Protein AF-A0A101XM21-F1 (afdb_monomer)

Nearest PDB structures (foldseek):
  5zch-assembly2_D  TM=7.701E-01  e=7.624E-02  Oryza sativa Japonica Group
  5or6-assembly1_A  TM=7.183E-01  e=4.451E-02  Arabidopsis thaliana
  3tfz-assembly1_B  TM=7.462E-01  e=8.960E-02  Streptomyces sp. R1128
  3w9r-assembly1_A  TM=7.672E-01  e=1.378E-01  Arabidopsis thaliana
  5gwp-assembly2_D  TM=7.738E-01  e=1.535E-01  Oryza sativa

Secondary structure (DSSP, 8-state):
-EEEEEEEEEEEEPTTSSSEEEEEEEEEEEE-S-HHHHHHHHT-GGGGGGT-TTEEEEEEEEEETTEEEEEEEESS-STT-EEEEEEEEETTEEEEEEEESS--EEEEEE----

Sequence (114 aa):
MGYLRAVTGGNGLLSRGSGLVMVSFVVRREVRVPRGLLLSIIRRIEDYPKYWHGHREVRIIDSSGDVFHVQVKFAFNGPLNHGEAYVRLTDDGVAFNFVKGPFKGLSQGSGWRW

Solvent-accessible surface area (backbone atoms only — not comparable to full-atom values): 6323 Å² total; per-residue (Å²): 130,37,39,48,33,40,34,46,31,35,59,44,80,52,96,85,54,97,58,83,44,73,53,77,49,77,48,78,46,82,42,95,54,61,62,68,60,53,48,62,54,63,68,40,64,62,55,40,37,81,82,39,70,64,29,66,42,43,44,81,76,46,76,57,90,64,36,31,37,30,43,34,31,42,55,63,88,66,95,63,31,48,32,32,27,46,33,35,67,51,100,49,36,38,33,36,34,29,79,37,52,80,47,35,39,52,33,38,37,34,42,86,78,136

Mean predicted aligned error: 9.35 Å

pLDDT: mean 75.28, std 19.87, range [30.38, 96.25]

Radius of gyration: 14.72 Å; Cα contacts (8 Å, |Δi|>4): 252; chains: 1; bounding box: 37×31×42 Å

Structure (mmCIF, N/CA/C/O backbone):
data_AF-A0A101XM21-F1
#
_entry.id   AF-A0A101XM21-F1
#
loop_
_atom_site.group_PDB
_atom_site.id
_atom_site.type_symbol
_atom_site.label_atom_id
_atom_site.label_alt_id
_atom_site.label_comp_id
_atom_site.label_asym_id
_atom_site.label_entity_id
_atom_site.label_seq_id
_atom_site.pdbx_PDB_ins_code
_atom_site.Cartn_x
_atom_site.Cartn_y
_atom_site.Cartn_z
_atom_site.occupancy
_atom_site.B_iso_or_equiv
_atom_site.auth_seq_id
_atom_site.auth_comp_id
_atom_site.auth_asym_id
_atom_site.auth_atom_id
_atom_site.pdbx_PDB_model_num
ATOM 1 N N . MET A 1 1 ? -13.688 -15.770 9.294 1.00 40.66 1 MET A N 1
ATOM 2 C CA . MET A 1 1 ? -12.402 -16.291 8.783 1.00 40.66 1 MET A CA 1
ATOM 3 C C . MET A 1 1 ? -11.844 -15.316 7.757 1.00 40.66 1 MET A C 1
ATOM 5 O O . MET A 1 1 ? -12.311 -15.357 6.640 1.00 40.66 1 MET A O 1
ATOM 9 N N . GLY A 1 2 ? -10.954 -14.384 8.111 1.00 37.97 2 GLY A N 1
ATOM 10 C CA . GLY A 1 2 ? -10.447 -13.379 7.158 1.00 37.97 2 GLY A CA 1
ATOM 11 C C . GLY A 1 2 ? -9.241 -13.868 6.356 1.00 37.97 2 GLY A C 1
ATOM 12 O O . GLY A 1 2 ? -8.535 -14.771 6.794 1.00 37.97 2 GLY A O 1
ATOM 13 N N . TYR A 1 3 ? -8.957 -13.253 5.209 1.00 41.38 3 TYR A N 1
ATOM 14 C CA . TYR A 1 3 ? -7.689 -13.452 4.504 1.00 41.38 3 TYR A CA 1
ATOM 15 C C . TYR A 1 3 ? -7.157 -12.141 3.930 1.00 41.38 3 TYR A C 1
ATOM 17 O O . TYR A 1 3 ? -7.925 -11.238 3.611 1.00 41.38 3 TYR A O 1
ATOM 25 N N . LEU A 1 4 ? -5.836 -12.048 3.801 1.00 43.41 4 LEU A N 1
ATOM 26 C CA . LEU A 1 4 ? -5.126 -10.976 3.112 1.00 43.41 4 LEU A CA 1
ATOM 27 C C . LEU A 1 4 ? -4.915 -11.383 1.657 1.00 43.41 4 LEU A C 1
ATOM 29 O O . LEU A 1 4 ? -4.354 -12.445 1.392 1.00 43.41 4 LEU A O 1
ATOM 33 N N . ARG A 1 5 ? -5.356 -10.545 0.723 1.00 42.69 5 ARG A N 1
ATOM 34 C CA . ARG A 1 5 ? -5.147 -10.660 -0.720 1.00 42.69 5 ARG A CA 1
ATOM 35 C C . ARG A 1 5 ? -4.279 -9.496 -1.183 1.00 42.69 5 ARG A C 1
ATOM 37 O O . ARG A 1 5 ? -4.779 -8.384 -1.284 1.00 42.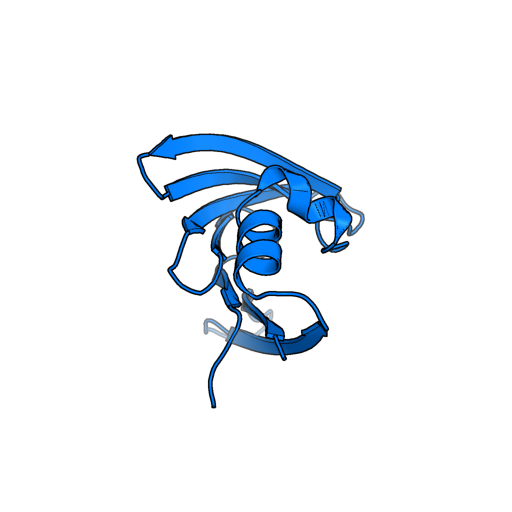69 5 ARG A O 1
ATOM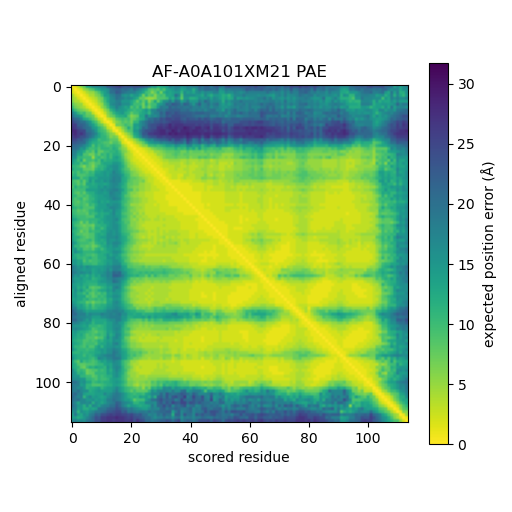 44 N N . ALA A 1 6 ? -3.014 -9.737 -1.500 1.00 45.66 6 ALA A N 1
ATOM 45 C CA . ALA A 1 6 ? -2.165 -8.739 -2.148 1.00 45.66 6 ALA A CA 1
ATOM 46 C C . ALA A 1 6 ? -2.127 -9.013 -3.654 1.00 45.66 6 ALA A C 1
ATOM 48 O O . ALA A 1 6 ? -1.709 -10.087 -4.079 1.00 45.66 6 ALA A O 1
ATOM 49 N N . VAL A 1 7 ? -2.591 -8.061 -4.453 1.00 44.09 7 VAL A N 1
ATOM 50 C CA . VAL A 1 7 ? -2.379 -8.009 -5.897 1.00 44.09 7 VAL A CA 1
ATOM 51 C C . VAL A 1 7 ? -1.283 -6.994 -6.129 1.00 44.09 7 VAL A C 1
ATOM 53 O O . VAL A 1 7 ? -1.425 -5.874 -5.663 1.00 44.09 7 VAL A O 1
ATOM 56 N N . THR A 1 8 ? -0.210 -7.333 -6.826 1.00 46.31 8 THR A N 1
ATOM 57 C CA . THR A 1 8 ? 0.738 -6.312 -7.283 1.00 46.31 8 THR A CA 1
ATOM 58 C C . THR A 1 8 ? 1.043 -6.528 -8.748 1.00 46.31 8 THR A C 1
ATOM 60 O O . THR A 1 8 ? 1.184 -7.667 -9.206 1.00 46.31 8 THR A O 1
ATOM 63 N N . GLY A 1 9 ? 1.051 -5.422 -9.484 1.00 42.34 9 GLY A N 1
ATOM 64 C CA . GLY A 1 9 ? 1.417 -5.392 -10.880 1.00 42.34 9 GLY A CA 1
ATOM 65 C C . GLY A 1 9 ? 2.262 -4.174 -11.196 1.00 42.34 9 GLY A C 1
ATOM 66 O O . GLY A 1 9 ? 1.946 -3.049 -10.809 1.00 42.34 9 GLY A O 1
ATOM 67 N N . GLY A 1 10 ? 3.370 -4.437 -11.881 1.00 40.91 10 GLY A N 1
ATOM 68 C CA . GLY A 1 10 ? 4.298 -3.433 -12.369 1.00 40.91 10 GLY A CA 1
ATOM 69 C C . GLY A 1 10 ? 4.322 -3.431 -13.892 1.00 40.91 10 GLY A C 1
ATOM 70 O O . GLY A 1 10 ? 4.309 -4.493 -14.514 1.00 40.91 10 GLY A O 1
ATOM 71 N N . ASN A 1 11 ? 4.390 -2.245 -14.485 1.00 45.59 11 ASN A N 1
ATOM 72 C CA . ASN A 1 11 ? 4.716 -2.054 -15.889 1.00 45.59 11 ASN A CA 1
ATOM 73 C C . ASN A 1 11 ? 6.225 -2.278 -16.078 1.00 45.59 11 ASN A C 1
ATOM 75 O O . ASN A 1 11 ? 7.030 -1.495 -15.570 1.00 45.59 11 ASN A O 1
ATOM 79 N N . GLY A 1 12 ? 6.607 -3.332 -16.799 1.00 44.97 12 GLY A N 1
ATOM 80 C CA . GLY A 1 12 ? 7.984 -3.567 -17.242 1.00 44.97 12 GLY A CA 1
ATOM 81 C C . GLY A 1 12 ? 8.197 -3.120 -18.692 1.00 44.97 12 GLY A C 1
ATOM 82 O O . GLY A 1 12 ? 7.303 -3.284 -19.524 1.00 44.97 12 GLY A O 1
ATOM 83 N N . LEU A 1 13 ? 9.379 -2.573 -19.005 1.00 44.69 13 LEU A N 1
ATOM 84 C CA . LEU A 1 13 ? 9.837 -2.396 -20.390 1.00 44.69 13 LEU A CA 1
ATOM 85 C C . LEU A 1 13 ? 10.455 -3.713 -20.882 1.00 44.69 13 LEU A C 1
ATOM 87 O O . LEU A 1 13 ? 11.346 -4.258 -20.229 1.00 44.69 13 LEU A O 1
ATOM 91 N N . LEU A 1 14 ? 10.025 -4.208 -22.044 1.00 45.00 14 LEU A N 1
ATOM 92 C CA . LEU A 1 14 ? 10.714 -5.307 -22.719 1.00 45.00 14 LEU A CA 1
ATOM 93 C C . LEU A 1 14 ? 12.044 -4.803 -23.289 1.00 45.00 14 LEU A C 1
ATOM 95 O O . LEU A 1 14 ? 12.087 -3.805 -24.001 1.00 45.00 14 LEU A O 1
ATOM 99 N N . SER A 1 15 ? 13.128 -5.537 -23.043 1.00 47.25 15 SER A N 1
ATOM 100 C CA . SER A 1 15 ? 14.451 -5.232 -23.603 1.00 47.25 15 SER A CA 1
ATOM 101 C C . SER A 1 15 ? 14.532 -5.403 -25.129 1.00 47.25 15 SER A C 1
ATOM 103 O O . SER A 1 15 ? 15.524 -4.992 -25.725 1.00 47.25 15 SER A O 1
ATOM 105 N N . ARG A 1 16 ? 13.518 -6.014 -25.771 1.00 47.78 16 ARG A N 1
ATOM 106 C CA . ARG A 1 16 ? 13.497 -6.333 -27.215 1.00 47.78 16 ARG A CA 1
ATOM 107 C C . ARG A 1 16 ? 12.112 -6.257 -27.892 1.00 47.78 16 ARG A C 1
ATOM 109 O O . ARG A 1 16 ? 11.890 -6.937 -28.887 1.00 47.78 16 ARG A O 1
ATOM 116 N N . GLY A 1 17 ? 11.173 -5.453 -27.389 1.00 46.25 17 GLY A N 1
ATOM 117 C CA . GLY A 1 17 ? 9.858 -5.293 -28.031 1.00 46.25 17 GLY A CA 1
ATOM 118 C C . GLY A 1 17 ? 9.104 -4.045 -27.576 1.00 46.25 17 GLY A C 1
ATOM 119 O O . GLY A 1 17 ? 9.245 -3.611 -26.437 1.00 46.25 17 GLY A O 1
ATOM 120 N N . SER A 1 18 ? 8.306 -3.457 -28.465 1.00 46.66 18 SER A N 1
ATOM 121 C CA . SER A 1 18 ? 7.426 -2.327 -28.160 1.00 46.66 18 SER A CA 1
ATOM 122 C C . SER A 1 18 ? 6.129 -2.822 -27.507 1.00 46.66 18 SER A C 1
ATOM 124 O O . SER A 1 18 ? 5.260 -3.381 -28.168 1.00 46.66 18 SER A O 1
ATOM 126 N N . GLY A 1 19 ? 5.993 -2.618 -26.193 1.00 53.19 19 GLY A N 1
ATOM 127 C CA . GLY A 1 19 ? 4.758 -2.888 -25.450 1.00 53.19 19 GLY A CA 1
ATOM 128 C C . GLY A 1 19 ? 4.932 -2.787 -23.932 1.00 53.19 19 GLY A C 1
ATOM 129 O O . GLY A 1 19 ? 5.985 -3.128 -23.397 1.00 53.19 19 GLY A O 1
ATOM 130 N N . LEU A 1 20 ? 3.892 -2.315 -23.237 1.00 53.28 20 LEU A N 1
ATOM 131 C CA . LEU A 1 20 ? 3.793 -2.387 -21.777 1.00 53.28 20 LEU A CA 1
ATOM 132 C C . LEU A 1 20 ? 3.441 -3.824 -21.385 1.00 53.28 20 LEU A C 1
ATOM 134 O O . LEU A 1 20 ? 2.364 -4.307 -21.729 1.00 53.28 20 LEU A O 1
ATOM 138 N N . VAL A 1 21 ? 4.328 -4.500 -20.656 1.00 55.22 21 VAL A N 1
ATOM 139 C CA . VAL A 1 21 ? 4.018 -5.808 -20.069 1.00 55.22 21 VAL A CA 1
ATOM 140 C C . VAL A 1 21 ? 3.618 -5.602 -18.618 1.00 55.22 21 VAL A C 1
ATOM 142 O O . VAL A 1 21 ? 4.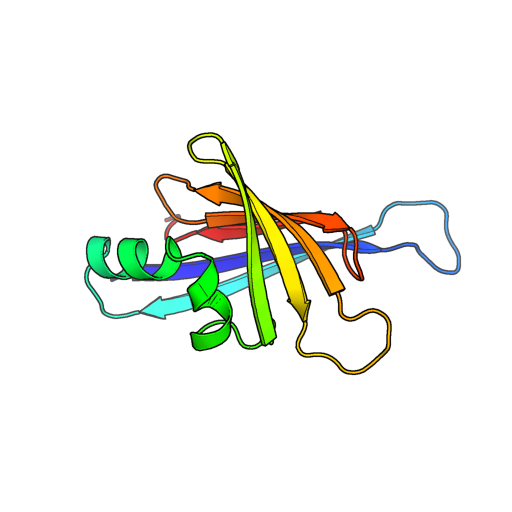393 -5.072 -17.821 1.00 55.22 21 VAL A O 1
ATOM 145 N N . MET A 1 22 ? 2.399 -6.028 -18.291 1.00 61.03 22 MET A N 1
ATOM 146 C CA . MET A 1 22 ? 1.881 -6.044 -16.930 1.00 61.03 22 MET A CA 1
ATOM 147 C C . MET A 1 22 ? 1.948 -7.470 -16.394 1.00 61.03 22 MET A C 1
ATOM 149 O O . MET A 1 22 ? 1.216 -8.351 -16.842 1.00 61.03 22 MET A O 1
ATOM 153 N N . VAL A 1 23 ? 2.810 -7.696 -15.408 1.00 61.91 23 VAL A N 1
ATOM 154 C CA . VAL A 1 23 ? 2.783 -8.935 -14.622 1.00 61.91 23 VAL A CA 1
ATOM 155 C C . VAL A 1 23 ? 1.809 -8.728 -13.474 1.00 61.91 23 VAL A C 1
ATOM 157 O O . VAL A 1 23 ? 1.941 -7.747 -12.755 1.00 61.91 23 VAL A O 1
ATOM 160 N N . SER A 1 24 ? 0.843 -9.629 -13.296 1.00 65.31 24 SER A N 1
ATOM 161 C CA . SER A 1 24 ? -0.103 -9.597 -12.174 1.00 65.31 24 SER A CA 1
ATOM 162 C C . SER A 1 24 ? 0.004 -10.883 -11.372 1.00 65.31 24 SER A C 1
ATOM 164 O O . SER A 1 24 ? -0.072 -11.971 -11.937 1.00 65.31 24 SER A O 1
ATOM 166 N N . PHE A 1 25 ? 0.122 -10.777 -10.053 1.00 67.69 25 PHE A N 1
ATOM 167 C CA . PHE A 1 25 ? 0.016 -11.933 -9.167 1.00 67.69 25 PHE A CA 1
ATOM 168 C C . PHE A 1 25 ? -0.870 -11.633 -7.967 1.00 67.69 25 PHE A C 1
ATOM 170 O O . PHE A 1 25 ? -1.023 -10.481 -7.570 1.00 67.69 25 PHE A O 1
ATOM 177 N N . VAL A 1 26 ? -1.470 -12.684 -7.405 1.00 73.56 26 VAL A N 1
ATOM 178 C CA . VAL A 1 26 ? -2.367 -12.608 -6.251 1.00 73.56 26 VAL A CA 1
ATOM 179 C C . VAL A 1 26 ? -1.804 -13.485 -5.138 1.00 73.56 26 VAL A C 1
ATOM 181 O O . VAL A 1 26 ? -1.785 -14.705 -5.260 1.00 73.56 26 VAL A O 1
ATOM 184 N N . VAL A 1 27 ? -1.384 -12.873 -4.034 1.00 75.75 27 VAL A N 1
ATOM 185 C CA . VAL A 1 27 ? -0.980 -13.576 -2.810 1.00 75.75 27 VAL A CA 1
ATOM 186 C C . VAL A 1 27 ? -2.181 -13.650 -1.883 1.00 75.75 27 VAL A C 1
ATOM 188 O O . VAL A 1 27 ? -2.785 -12.617 -1.609 1.00 75.75 27 VAL A O 1
ATOM 191 N N . ARG A 1 28 ? -2.531 -14.843 -1.392 1.00 76.56 28 ARG A N 1
ATOM 192 C CA . ARG A 1 28 ? -3.604 -15.049 -0.407 1.00 76.56 28 ARG A CA 1
ATOM 193 C C . ARG A 1 28 ? -3.033 -15.644 0.878 1.00 76.56 28 ARG A C 1
ATOM 195 O O . ARG A 1 28 ? -2.271 -16.603 0.812 1.00 76.56 28 ARG A O 1
ATOM 202 N N . ARG A 1 29 ? -3.418 -15.107 2.038 1.00 79.12 29 ARG A N 1
ATOM 203 C CA . ARG A 1 29 ? -3.067 -15.656 3.359 1.00 79.12 29 ARG A CA 1
ATOM 204 C C . ARG A 1 29 ? -4.261 -15.612 4.298 1.00 79.12 29 ARG A C 1
ATOM 206 O O . ARG A 1 29 ? -4.788 -14.533 4.545 1.00 79.12 29 ARG A O 1
ATOM 213 N N . GLU A 1 30 ? -4.647 -16.751 4.857 1.00 81.12 30 GLU A N 1
ATOM 214 C CA . GLU A 1 30 ? -5.700 -16.818 5.871 1.00 81.12 30 GLU A CA 1
ATOM 215 C C . GLU A 1 30 ? -5.202 -16.290 7.226 1.00 81.12 30 GLU A C 1
ATOM 217 O O . GLU A 1 30 ? -4.068 -16.553 7.636 1.00 81.12 30 GLU A O 1
ATOM 222 N N . VAL A 1 31 ? -6.052 -15.531 7.921 1.00 80.88 31 VAL A N 1
ATOM 223 C CA . VAL A 1 31 ? -5.777 -14.987 9.253 1.00 80.88 31 VAL A CA 1
ATOM 224 C C . VAL A 1 31 ? -7.009 -15.166 10.142 1.00 80.88 31 VAL A C 1
ATOM 226 O O . VAL A 1 31 ? -8.111 -14.698 9.840 1.00 80.88 31 VAL A O 1
ATOM 229 N N . ARG A 1 32 ? -6.818 -15.827 11.287 1.00 87.44 32 ARG A N 1
ATOM 230 C CA . ARG A 1 32 ? -7.878 -16.102 12.269 1.00 87.44 32 ARG A CA 1
ATOM 231 C C . ARG A 1 32 ? -8.011 -14.963 13.279 1.00 87.44 32 ARG A C 1
ATOM 233 O O . ARG A 1 32 ? -7.732 -15.132 14.458 1.00 87.44 32 ARG A O 1
ATOM 240 N N . VAL A 1 33 ? -8.422 -13.793 12.799 1.00 86.69 33 VAL A N 1
ATOM 241 C CA . VAL A 1 33 ? -8.710 -12.617 13.636 1.00 86.69 33 VAL A CA 1
ATOM 242 C C . VAL A 1 33 ? -10.018 -11.947 13.202 1.00 86.69 33 VAL A C 1
ATOM 244 O O . VAL A 1 33 ? -10.444 -12.129 12.055 1.00 86.69 33 VAL A O 1
ATOM 247 N N . PRO A 1 34 ? -10.672 -11.162 14.079 1.00 90.75 34 PRO A N 1
ATOM 248 C CA . PRO A 1 34 ? -11.826 -10.358 13.691 1.00 90.75 34 PRO A CA 1
ATOM 249 C C . PRO A 1 34 ? -11.497 -9.405 12.533 1.00 90.75 34 PRO A C 1
ATOM 251 O O . PRO A 1 34 ? -10.434 -8.783 12.512 1.00 90.75 34 PRO A O 1
ATOM 254 N N . ARG A 1 35 ? -12.434 -9.238 11.587 1.00 83.06 35 ARG A N 1
ATOM 255 C CA . ARG A 1 35 ? -12.251 -8.369 10.404 1.00 83.06 35 ARG A CA 1
ATOM 256 C C . ARG A 1 35 ? -11.883 -6.937 10.792 1.00 83.06 35 ARG A C 1
ATOM 258 O O . ARG A 1 35 ? -10.962 -6.382 10.208 1.00 83.06 35 ARG A O 1
ATOM 265 N N . GLY A 1 36 ? -12.565 -6.362 11.785 1.00 87.62 36 GLY A N 1
ATOM 266 C CA . GLY A 1 36 ? -12.293 -4.997 12.250 1.00 87.62 36 GLY A CA 1
ATOM 267 C C . GLY A 1 36 ? -10.860 -4.818 12.756 1.00 87.62 36 GLY A C 1
ATOM 268 O O . GLY A 1 36 ? -10.206 -3.838 12.409 1.00 87.62 36 GLY A O 1
ATOM 269 N N . LEU A 1 37 ? -10.336 -5.810 13.486 1.00 89.69 37 LEU A N 1
ATOM 270 C CA . LEU A 1 37 ? -8.950 -5.802 13.948 1.00 89.69 37 LEU A CA 1
ATOM 271 C C . LEU A 1 37 ? -7.979 -5.864 12.764 1.00 89.69 37 LEU A C 1
ATOM 273 O O . LEU A 1 37 ? -7.067 -5.046 12.687 1.00 89.69 37 LEU A O 1
ATOM 277 N N . LEU A 1 38 ? -8.208 -6.763 11.802 1.00 86.81 38 LEU A N 1
ATOM 278 C CA . LEU A 1 38 ? -7.374 -6.843 10.600 1.00 86.81 38 LEU A CA 1
ATOM 279 C C . LEU A 1 38 ? -7.358 -5.515 9.832 1.00 86.81 38 LEU A C 1
ATOM 281 O O . LEU A 1 38 ? -6.284 -5.021 9.498 1.00 86.81 38 LEU A O 1
ATOM 285 N N . LEU A 1 39 ? -8.534 -4.922 9.602 1.00 88.00 39 LEU A N 1
ATOM 286 C CA . LEU A 1 39 ? -8.672 -3.633 8.923 1.00 88.00 39 LEU A CA 1
ATOM 287 C C . LEU A 1 39 ? -7.948 -2.514 9.683 1.00 88.00 39 LEU A C 1
ATOM 289 O O . LEU A 1 39 ? -7.246 -1.723 9.059 1.00 88.00 39 LEU A O 1
ATOM 293 N N . SER A 1 40 ? -8.045 -2.474 11.016 1.00 89.81 40 SER A N 1
ATOM 294 C CA . SER A 1 40 ? -7.329 -1.479 11.828 1.00 89.81 40 SER A CA 1
ATOM 295 C C . SER A 1 40 ? -5.806 -1.597 11.728 1.00 89.81 40 SER A C 1
ATOM 297 O O . SER A 1 40 ? -5.117 -0.585 11.789 1.00 89.81 40 SER A O 1
ATOM 299 N N . ILE A 1 41 ? -5.275 -2.810 11.532 1.00 89.56 41 ILE A N 1
ATOM 300 C CA . ILE A 1 41 ? -3.836 -3.043 11.363 1.00 89.56 41 ILE A CA 1
ATOM 301 C C . ILE A 1 41 ? -3.403 -2.621 9.960 1.00 89.56 41 ILE A C 1
ATOM 303 O O . ILE A 1 41 ? -2.453 -1.855 9.816 1.00 89.56 41 ILE A O 1
ATOM 307 N N . ILE A 1 42 ? -4.104 -3.085 8.921 1.00 88.50 42 ILE A N 1
ATOM 308 C CA . ILE A 1 42 ? -3.681 -2.810 7.543 1.00 88.50 42 ILE A CA 1
ATOM 309 C C . ILE A 1 42 ? -3.903 -1.358 7.128 1.00 88.50 42 ILE A C 1
ATOM 311 O O . ILE A 1 42 ? -3.206 -0.877 6.253 1.00 88.50 42 ILE A O 1
ATOM 315 N N . ARG A 1 43 ? -4.826 -0.623 7.756 1.00 90.38 43 ARG A N 1
ATOM 316 C CA . ARG A 1 43 ? -5.017 0.811 7.479 1.00 90.38 43 ARG A CA 1
ATOM 317 C C . ARG A 1 43 ? -3.902 1.693 8.054 1.00 90.38 43 ARG A C 1
ATOM 319 O O . ARG A 1 43 ? -3.802 2.855 7.676 1.00 90.38 43 ARG A O 1
ATOM 326 N N . ARG A 1 44 ? -3.038 1.160 8.926 1.00 91.44 44 ARG A N 1
ATOM 327 C CA . ARG A 1 44 ? -1.855 1.866 9.440 1.00 91.44 44 ARG A CA 1
ATOM 328 C C . ARG A 1 44 ? -0.713 1.736 8.434 1.00 91.44 44 ARG A C 1
ATOM 330 O O . ARG A 1 44 ? 0.084 0.804 8.491 1.00 91.44 44 ARG A O 1
ATOM 337 N N . ILE A 1 45 ? -0.665 2.669 7.485 1.00 91.44 45 ILE A N 1
ATOM 338 C CA . ILE A 1 45 ? 0.220 2.612 6.310 1.00 91.44 45 ILE A CA 1
ATOM 339 C C . ILE A 1 45 ? 1.709 2.557 6.694 1.00 91.44 45 ILE A C 1
ATOM 341 O O . ILE A 1 45 ? 2.472 1.787 6.117 1.00 91.44 45 ILE A O 1
ATOM 345 N N . GLU A 1 46 ? 2.127 3.307 7.710 1.00 93.50 46 GLU A N 1
ATOM 346 C CA . GLU A 1 46 ? 3.528 3.329 8.163 1.00 93.50 46 GLU A CA 1
ATOM 347 C C . GLU A 1 46 ? 3.959 2.022 8.853 1.00 93.50 46 GLU A C 1
ATOM 349 O O . GLU A 1 46 ? 5.146 1.715 8.932 1.00 93.50 46 GLU A O 1
ATOM 354 N N . ASP A 1 47 ? 3.003 1.194 9.293 1.00 93.19 47 ASP A N 1
ATOM 355 C CA . ASP A 1 47 ? 3.277 -0.096 9.933 1.00 93.19 47 ASP A CA 1
ATOM 356 C C . ASP A 1 47 ? 3.492 -1.241 8.933 1.00 93.19 47 ASP A C 1
ATOM 358 O O . ASP A 1 47 ? 3.837 -2.351 9.345 1.00 93.19 47 ASP A O 1
ATOM 362 N N . TYR A 1 48 ? 3.336 -1.000 7.626 1.00 90.25 48 TYR A N 1
ATOM 363 C CA . TYR A 1 48 ? 3.508 -2.020 6.584 1.00 90.25 48 TYR A CA 1
ATOM 364 C C . TYR A 1 48 ? 4.819 -2.816 6.668 1.00 90.25 48 TYR A C 1
ATOM 366 O O . TYR A 1 48 ? 4.753 -4.037 6.509 1.00 90.25 48 TYR A O 1
ATOM 374 N N . PRO A 1 49 ? 5.993 -2.220 6.964 1.00 91.44 49 PRO A N 1
ATOM 375 C CA . PRO A 1 49 ? 7.240 -2.979 7.102 1.00 91.44 49 PRO A CA 1
ATOM 376 C C . PRO A 1 49 ? 7.188 -4.104 8.150 1.00 91.44 49 PRO A C 1
ATOM 378 O O . PRO A 1 49 ? 7.941 -5.073 8.052 1.00 91.44 49 PRO A O 1
ATOM 381 N N . LYS A 1 50 ? 6.278 -4.024 9.135 1.00 89.38 50 LYS A N 1
ATOM 382 C CA . LYS A 1 50 ? 6.135 -5.031 10.201 1.00 89.38 50 LYS A CA 1
ATOM 383 C C . LYS A 1 50 ? 5.579 -6.364 9.697 1.00 89.38 50 LYS A C 1
ATOM 385 O O . LYS A 1 50 ? 5.897 -7.401 10.270 1.00 89.38 50 LYS A O 1
ATOM 390 N N . TYR A 1 51 ? 4.745 -6.349 8.657 1.00 84.81 51 TYR A N 1
ATOM 391 C CA . TYR A 1 51 ? 4.063 -7.549 8.144 1.00 84.81 51 TYR A CA 1
ATOM 392 C C . TYR A 1 51 ? 4.191 -7.744 6.628 1.00 84.81 51 TYR A C 1
ATOM 394 O O . TYR A 1 51 ? 3.842 -8.807 6.113 1.00 84.81 51 TYR A O 1
ATOM 402 N N . TRP A 1 52 ? 4.717 -6.753 5.907 1.00 85.50 52 TRP A N 1
ATOM 403 C CA . TRP A 1 52 ? 5.100 -6.850 4.506 1.00 85.50 52 TRP A CA 1
ATOM 404 C C . TRP A 1 52 ? 6.589 -6.549 4.345 1.00 85.50 52 TRP A C 1
ATOM 406 O O . TRP A 1 52 ? 7.003 -5.420 4.084 1.00 85.50 52 TRP A O 1
ATOM 416 N N . HIS A 1 53 ? 7.400 -7.599 4.429 1.00 86.50 53 HIS A N 1
ATOM 417 C CA . HIS A 1 53 ? 8.863 -7.508 4.388 1.00 86.50 53 HIS A CA 1
ATOM 418 C C . HIS A 1 53 ? 9.446 -7.082 3.030 1.00 86.50 53 HIS A C 1
ATOM 420 O O . HIS A 1 53 ? 10.656 -6.942 2.903 1.00 86.50 53 HIS A O 1
ATOM 426 N N . GLY A 1 54 ? 8.610 -6.846 2.010 1.00 86.69 54 GLY A N 1
ATOM 427 C CA . GLY A 1 54 ? 9.031 -6.161 0.784 1.00 86.69 54 GLY A CA 1
ATOM 428 C C . GLY A 1 54 ? 9.322 -4.665 0.987 1.00 86.69 54 GLY A C 1
ATOM 429 O O . GLY A 1 54 ? 10.027 -4.070 0.171 1.00 86.69 54 GLY A O 1
ATOM 430 N N . HIS A 1 55 ? 8.823 -4.073 2.078 1.00 89.94 55 HIS A N 1
ATOM 431 C CA . HIS A 1 55 ? 9.071 -2.693 2.493 1.00 89.94 55 HIS A CA 1
ATOM 432 C C . HIS A 1 55 ? 10.039 -2.692 3.688 1.00 89.94 55 HIS A C 1
ATOM 434 O O . HIS A 1 55 ? 9.809 -3.394 4.668 1.00 89.94 55 HIS A O 1
ATOM 440 N N . ARG A 1 56 ? 11.111 -1.897 3.624 1.00 92.56 56 ARG A N 1
ATOM 441 C CA . ARG A 1 56 ? 11.965 -1.557 4.779 1.00 92.56 56 ARG A CA 1
ATOM 442 C C . ARG A 1 56 ? 11.437 -0.343 5.529 1.00 92.56 56 ARG A C 1
ATOM 444 O O . ARG A 1 56 ? 11.553 -0.287 6.744 1.00 92.56 56 ARG A O 1
ATOM 451 N N . GLU A 1 57 ? 10.873 0.614 4.802 1.00 94.62 57 GLU A N 1
ATOM 452 C CA . GLU A 1 57 ? 10.357 1.863 5.356 1.00 94.62 57 GLU A CA 1
ATOM 453 C C . GLU A 1 57 ? 9.170 2.331 4.518 1.00 94.62 57 GLU A C 1
ATOM 455 O O . GLU A 1 57 ? 9.179 2.194 3.290 1.00 94.62 57 GLU A O 1
ATOM 460 N N . VAL A 1 58 ? 8.156 2.873 5.187 1.00 95.12 58 VAL A N 1
ATOM 461 C CA . VAL A 1 58 ? 7.034 3.567 4.560 1.00 95.12 58 VAL A CA 1
ATOM 462 C C . VAL A 1 58 ? 6.808 4.839 5.361 1.00 95.12 58 VAL A C 1
ATOM 464 O O . VAL A 1 58 ? 6.581 4.763 6.565 1.00 95.12 58 VAL A O 1
ATOM 467 N N . ARG A 1 59 ? 6.890 5.990 4.698 1.00 96.25 59 ARG A N 1
ATOM 468 C CA . ARG A 1 59 ? 6.743 7.307 5.316 1.00 96.25 59 ARG A CA 1
ATOM 469 C C . ARG A 1 59 ? 5.666 8.095 4.593 1.00 96.25 59 ARG A C 1
ATOM 471 O O . ARG A 1 59 ? 5.729 8.228 3.370 1.00 96.25 59 ARG A O 1
ATOM 478 N N . ILE A 1 60 ? 4.702 8.632 5.333 1.00 96.00 60 ILE A N 1
ATOM 479 C CA . ILE A 1 60 ? 3.706 9.545 4.764 1.00 96.00 60 ILE A CA 1
ATOM 480 C C . ILE A 1 60 ? 4.375 10.907 4.546 1.00 96.00 60 ILE A C 1
ATOM 482 O O . ILE A 1 60 ? 5.011 11.446 5.450 1.00 96.00 60 ILE A O 1
ATOM 486 N N . ILE A 1 61 ? 4.271 11.435 3.327 1.00 95.69 61 ILE A N 1
ATOM 487 C CA . ILE A 1 61 ? 4.820 12.745 2.947 1.00 95.69 61 ILE A CA 1
ATOM 488 C C . ILE A 1 61 ? 3.727 13.796 2.752 1.00 95.69 61 ILE A C 1
ATOM 490 O O . ILE A 1 61 ? 3.986 14.969 2.996 1.00 95.69 61 ILE A O 1
ATOM 494 N N . ASP A 1 62 ? 2.519 13.378 2.371 1.00 93.62 62 ASP A N 1
ATOM 495 C CA . ASP A 1 62 ? 1.333 14.234 2.309 1.00 93.62 62 ASP A CA 1
ATOM 496 C C . ASP A 1 62 ? 0.054 13.398 2.504 1.00 93.62 62 ASP A C 1
ATOM 498 O O . ASP A 1 62 ? 0.053 12.178 2.299 1.00 93.62 62 ASP A O 1
ATOM 502 N N . SER A 1 63 ? -1.044 14.039 2.899 1.00 92.44 63 SER A N 1
ATOM 503 C CA . SER A 1 63 ? -2.342 13.390 3.089 1.00 92.44 63 SER A CA 1
ATOM 504 C C . SER A 1 63 ? -3.500 14.308 2.713 1.00 92.44 63 SER A C 1
ATOM 506 O O . SER A 1 63 ? -3.583 15.440 3.186 1.00 92.44 63 SER A O 1
ATOM 508 N N . SER A 1 64 ? -4.445 13.785 1.934 1.00 88.81 64 SER A N 1
ATOM 509 C CA . SER A 1 64 ? -5.686 14.463 1.562 1.00 88.81 64 SER A CA 1
ATOM 510 C C . SER A 1 64 ? -6.861 13.490 1.675 1.00 88.81 64 SER A C 1
ATOM 512 O O . SER A 1 64 ? -7.036 12.596 0.844 1.00 88.81 64 SER A O 1
ATOM 514 N N . GLY A 1 65 ? -7.656 13.637 2.740 1.00 85.81 65 GLY A N 1
ATOM 515 C CA . GLY A 1 65 ? -8.761 12.724 3.045 1.00 85.81 65 GLY A CA 1
ATOM 516 C C . GLY A 1 65 ? -8.281 11.275 3.186 1.00 85.81 65 GLY A C 1
ATOM 517 O O . GLY A 1 65 ? -7.403 10.986 3.993 1.00 85.81 65 GLY A O 1
ATOM 518 N N . ASP A 1 66 ? -8.833 10.376 2.368 1.00 86.19 66 ASP A N 1
ATOM 519 C CA . ASP A 1 66 ? -8.496 8.943 2.360 1.00 86.19 66 ASP A CA 1
ATOM 520 C C . ASP A 1 66 ? -7.317 8.579 1.438 1.00 86.19 66 ASP A C 1
ATOM 522 O O . ASP A 1 66 ? -7.075 7.394 1.166 1.00 86.19 66 ASP A O 1
ATOM 526 N N . VAL A 1 67 ? -6.611 9.583 0.909 1.00 91.69 67 VAL A N 1
ATOM 527 C CA . VAL A 1 67 ? -5.469 9.414 0.008 1.00 91.69 67 VAL A CA 1
ATOM 528 C C . VAL A 1 67 ? -4.200 9.938 0.669 1.00 91.69 67 VAL A C 1
ATOM 530 O O . VAL A 1 67 ? -4.117 11.094 1.072 1.00 91.69 67 VAL A O 1
ATOM 533 N N . PHE A 1 68 ? -3.181 9.088 0.728 1.00 95.06 68 PHE A N 1
ATOM 534 C CA . PHE A 1 68 ? -1.880 9.386 1.313 1.00 95.06 68 PHE A CA 1
ATOM 535 C C . PHE A 1 68 ? -0.817 9.333 0.226 1.00 95.06 68 PHE A C 1
ATOM 537 O O . PHE A 1 68 ? -0.712 8.342 -0.495 1.00 95.06 68 PHE A O 1
ATOM 544 N N . HIS A 1 69 ? -0.001 10.370 0.110 1.00 95.81 69 HIS A N 1
ATOM 545 C CA . HIS A 1 69 ? 1.224 10.300 -0.676 1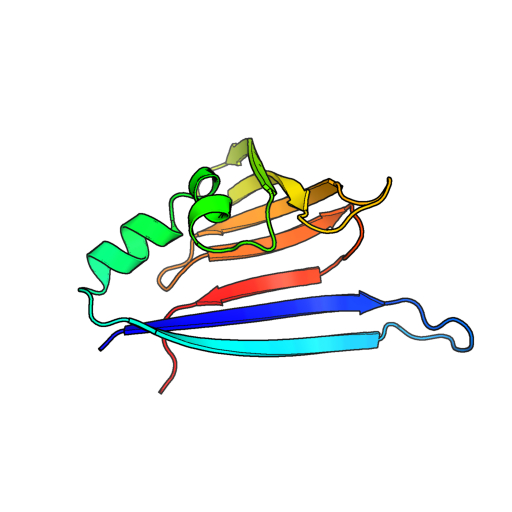.00 95.81 69 HIS A CA 1
ATOM 546 C C . HIS A 1 69 ? 2.319 9.764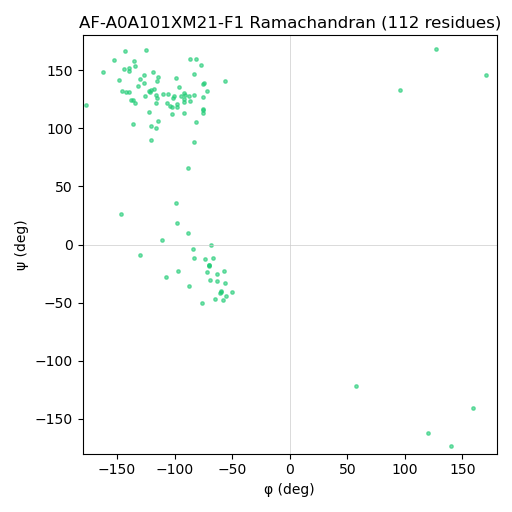 0.237 1.00 95.81 69 HIS A C 1
ATOM 548 O O . HIS A 1 69 ? 2.555 10.302 1.321 1.00 95.81 69 HIS A O 1
ATOM 554 N N . VAL A 1 70 ? 2.960 8.669 -0.167 1.00 96.25 70 VAL A N 1
ATOM 555 C CA . VAL A 1 70 ? 3.971 7.995 0.650 1.00 96.25 70 VAL A CA 1
ATOM 556 C C . VAL A 1 70 ? 5.272 7.808 -0.105 1.00 96.25 70 VAL A C 1
ATOM 558 O O . VAL A 1 70 ? 5.286 7.531 -1.308 1.00 96.25 70 VAL A O 1
ATOM 561 N N . GLN A 1 71 ? 6.366 7.886 0.641 1.00 95.75 71 GLN A N 1
ATOM 562 C CA . GLN A 1 71 ? 7.674 7.419 0.225 1.00 95.75 71 GLN A CA 1
ATOM 563 C C . GLN A 1 71 ? 7.906 6.010 0.775 1.00 95.75 71 GLN A C 1
ATOM 565 O O . GLN A 1 71 ? 7.634 5.718 1.939 1.00 95.75 71 GLN A O 1
ATOM 570 N N . VAL A 1 72 ? 8.420 5.132 -0.077 1.00 94.31 72 VAL A N 1
ATOM 571 C CA . VAL A 1 72 ? 8.702 3.734 0.230 1.00 94.31 72 VAL A CA 1
ATOM 572 C C . VAL A 1 72 ? 10.180 3.452 0.021 1.00 94.31 72 VAL A C 1
ATOM 574 O O . VAL A 1 72 ? 10.725 3.744 -1.044 1.00 94.31 72 VAL A O 1
ATOM 577 N N . LYS A 1 73 ? 10.803 2.784 0.990 1.00 93.75 73 LYS A N 1
ATOM 578 C CA . LYS A 1 73 ? 12.086 2.103 0.813 1.00 93.75 73 LYS A CA 1
ATOM 579 C C . LYS A 1 73 ? 11.844 0.604 0.712 1.00 93.75 73 LYS A C 1
ATOM 581 O O . LYS A 1 73 ? 11.328 -0.009 1.644 1.00 93.75 73 LYS A O 1
ATOM 586 N N . PHE A 1 74 ? 12.219 -0.000 -0.405 1.00 91.12 74 PHE A N 1
ATOM 587 C CA . PHE A 1 74 ? 12.068 -1.429 -0.652 1.00 91.12 74 PHE A CA 1
ATOM 588 C C . PHE A 1 74 ? 13.189 -2.251 -0.010 1.00 91.12 74 PHE A C 1
ATOM 590 O O . PHE A 1 74 ? 14.273 -1.751 0.299 1.00 91.12 74 PHE A O 1
ATOM 597 N N . ALA A 1 75 ? 12.923 -3.543 0.186 1.00 88.75 75 ALA A N 1
ATOM 598 C CA . ALA A 1 75 ? 13.838 -4.446 0.875 1.00 88.75 75 ALA A CA 1
ATOM 599 C C . ALA A 1 75 ? 14.967 -5.038 0.024 1.00 88.75 75 ALA A C 1
ATOM 601 O O . ALA A 1 75 ? 15.909 -5.594 0.595 1.00 88.75 75 ALA A O 1
ATOM 602 N N . PHE A 1 76 ? 14.919 -4.904 -1.302 1.00 84.88 76 PHE A N 1
ATOM 603 C CA . PHE A 1 76 ? 15.997 -5.372 -2.169 1.00 84.88 76 PHE A CA 1
ATOM 604 C C . PHE A 1 76 ? 17.201 -4.411 -2.149 1.00 84.88 76 PHE A C 1
ATOM 606 O O . PHE A 1 76 ? 17.083 -3.22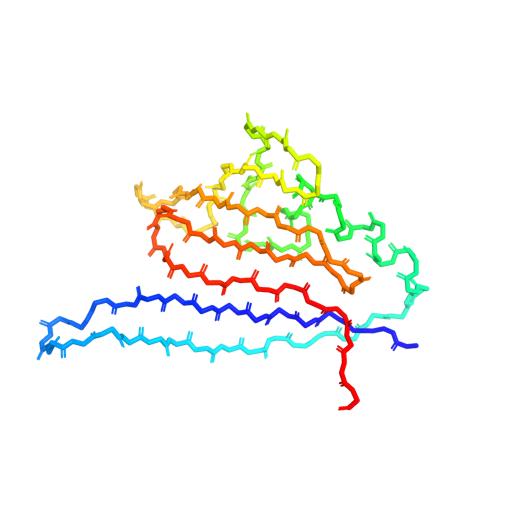0 -1.850 1.00 84.88 76 PHE A O 1
ATOM 613 N N . ASN A 1 77 ? 18.383 -4.955 -2.437 1.00 76.81 77 ASN A N 1
ATOM 614 C CA . ASN A 1 77 ? 19.639 -4.209 -2.424 1.00 76.81 77 ASN A CA 1
ATOM 615 C C . ASN A 1 77 ? 19.852 -3.460 -3.750 1.00 76.81 77 ASN A C 1
ATOM 617 O O . ASN A 1 77 ? 19.479 -3.955 -4.810 1.00 76.81 77 ASN A O 1
ATOM 621 N N . GLY A 1 78 ? 20.483 -2.285 -3.686 1.00 75.94 78 GLY A N 1
ATOM 622 C CA . GLY A 1 78 ? 20.845 -1.478 -4.854 1.00 75.94 78 GLY A CA 1
ATOM 623 C C . GLY A 1 78 ? 20.355 -0.025 -4.772 1.00 75.94 78 GLY A C 1
ATOM 624 O O . GLY A 1 78 ? 19.546 0.306 -3.905 1.00 75.94 78 GLY A O 1
ATOM 625 N N . PRO A 1 79 ? 20.835 0.851 -5.672 1.00 75.88 79 PRO A N 1
ATOM 626 C CA . PRO A 1 79 ? 20.538 2.288 -5.644 1.00 75.88 79 PRO A CA 1
ATOM 627 C C . PRO A 1 79 ? 19.081 2.630 -6.007 1.00 75.88 79 PRO A C 1
ATOM 629 O O . PRO A 1 79 ? 18.604 3.714 -5.688 1.00 75.88 79 PRO A O 1
ATOM 632 N N . LEU A 1 80 ? 18.352 1.708 -6.645 1.00 80.19 80 LEU A N 1
ATOM 633 C CA . LEU A 1 80 ? 16.974 1.903 -7.117 1.00 80.19 80 LEU A CA 1
ATOM 634 C C . LEU A 1 80 ? 15.925 1.308 -6.164 1.00 80.19 80 LEU A C 1
ATOM 636 O O . LEU A 1 80 ? 14.913 0.775 -6.605 1.00 80.19 80 LEU A O 1
ATOM 640 N N . ASN A 1 81 ? 16.158 1.369 -4.854 1.00 87.94 81 ASN A N 1
ATOM 641 C CA . ASN A 1 81 ? 15.269 0.791 -3.841 1.00 87.94 81 ASN A CA 1
ATOM 642 C C . ASN A 1 81 ? 14.312 1.801 -3.190 1.00 87.94 81 ASN A C 1
ATOM 644 O O . ASN A 1 81 ? 13.757 1.509 -2.136 1.00 87.94 81 ASN A O 1
ATOM 648 N N . HIS A 1 82 ? 14.087 2.959 -3.808 1.00 91.00 82 HIS A N 1
ATOM 649 C CA . HIS A 1 82 ? 13.117 3.945 -3.334 1.00 91.00 82 HIS A CA 1
ATOM 650 C C . HIS A 1 82 ? 11.972 4.093 -4.334 1.00 91.00 82 HIS A C 1
ATOM 652 O O . HIS A 1 82 ? 12.182 4.035 -5.548 1.00 91.00 82 HIS A O 1
ATOM 658 N N . GLY A 1 83 ? 10.762 4.299 -3.827 1.00 91.38 83 GLY A N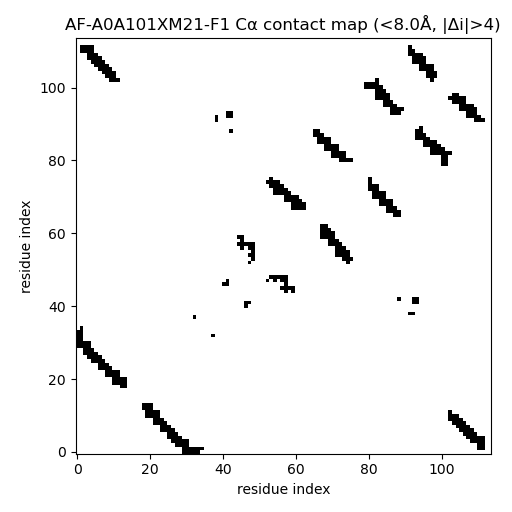 1
ATOM 659 C CA . GLY A 1 83 ? 9.584 4.585 -4.630 1.00 91.38 83 GLY A CA 1
ATOM 660 C C . GLY A 1 83 ? 8.659 5.589 -3.966 1.00 91.38 83 GLY A C 1
ATOM 661 O O . GLY A 1 83 ? 8.783 5.889 -2.780 1.00 91.38 83 GLY A O 1
ATOM 662 N N . GLU A 1 84 ? 7.724 6.099 -4.754 1.00 94.00 84 GLU A N 1
ATOM 663 C CA . GLU A 1 84 ? 6.644 6.963 -4.289 1.00 94.00 84 GLU A CA 1
ATOM 664 C C . GLU A 1 84 ? 5.317 6.370 -4.750 1.00 94.00 84 GLU A C 1
ATOM 666 O O . GLU A 1 84 ? 5.203 5.887 -5.885 1.00 94.00 84 GLU A O 1
ATOM 671 N N . ALA A 1 85 ? 4.319 6.399 -3.871 1.00 93.06 85 ALA A N 1
ATOM 672 C CA . ALA A 1 85 ? 2.997 5.864 -4.154 1.00 93.06 85 ALA A CA 1
ATOM 673 C C . ALA A 1 85 ? 1.885 6.750 -3.599 1.00 93.06 85 ALA A C 1
ATOM 675 O O . ALA A 1 85 ? 2.037 7.369 -2.549 1.00 93.06 85 ALA A O 1
ATOM 676 N N . TYR A 1 86 ? 0.741 6.739 -4.279 1.00 93.56 86 TYR A N 1
ATOM 677 C CA . TYR A 1 86 ? -0.521 7.177 -3.693 1.00 93.56 86 TYR A CA 1
ATOM 678 C C . TYR A 1 86 ? -1.220 5.977 -3.075 1.00 93.56 86 TYR A C 1
ATOM 680 O O . TYR A 1 86 ? -1.476 4.982 -3.752 1.00 93.56 86 TYR A O 1
ATOM 688 N N . VAL A 1 87 ? -1.517 6.065 -1.789 1.00 93.06 87 VAL A N 1
ATOM 689 C CA . VAL A 1 87 ? -2.169 5.020 -1.016 1.00 93.06 87 VAL A CA 1
ATOM 690 C C . VAL A 1 87 ? -3.597 5.443 -0.738 1.00 93.06 87 VAL A C 1
ATOM 692 O O . VAL A 1 87 ? -3.821 6.485 -0.135 1.00 93.06 87 VAL A O 1
ATOM 695 N N . ARG A 1 88 ? -4.566 4.641 -1.172 1.00 92.62 88 ARG A N 1
ATOM 696 C CA . ARG A 1 88 ? -5.988 4.874 -0.922 1.00 92.62 88 ARG A CA 1
ATOM 697 C C . ARG A 1 88 ? -6.527 3.834 0.045 1.00 92.62 88 ARG A C 1
ATOM 699 O O . ARG A 1 88 ? -6.365 2.630 -0.185 1.00 92.62 88 ARG A O 1
ATOM 706 N N . LEU A 1 89 ? -7.202 4.292 1.093 1.00 89.81 89 LEU A N 1
ATOM 707 C CA . LEU A 1 89 ? -7.983 3.408 1.950 1.00 89.81 89 LEU A CA 1
ATOM 708 C C . LEU A 1 89 ? -9.280 3.019 1.234 1.00 89.81 89 LEU A C 1
ATOM 710 O O . LEU A 1 89 ? -9.919 3.828 0.566 1.00 89.81 89 LEU A O 1
ATOM 714 N N . THR A 1 90 ? -9.651 1.752 1.350 1.00 85.62 90 THR A N 1
ATOM 715 C CA . THR A 1 90 ? -10.894 1.199 0.801 1.00 85.62 90 THR A CA 1
ATOM 716 C C . THR A 1 90 ? -11.679 0.523 1.921 1.00 85.62 90 THR A C 1
ATOM 718 O O . THR A 1 90 ? -11.143 0.269 3.009 1.00 85.62 90 THR A O 1
ATOM 721 N N . ASP A 1 91 ? -12.942 0.193 1.662 1.00 83.56 91 ASP A N 1
ATOM 722 C CA . ASP A 1 91 ? -13.788 -0.519 2.629 1.00 83.56 91 ASP A CA 1
ATOM 723 C C . ASP A 1 91 ? -13.165 -1.848 3.075 1.00 83.56 91 ASP A C 1
ATOM 725 O O . ASP A 1 91 ? -13.259 -2.232 4.242 1.00 83.56 91 ASP A O 1
ATOM 729 N N . ASP A 1 92 ? -12.437 -2.495 2.165 1.00 82.31 92 ASP A N 1
ATOM 730 C CA . ASP A 1 92 ? -11.896 -3.839 2.341 1.00 82.31 92 ASP A CA 1
ATOM 731 C C . ASP A 1 92 ? -10.368 -3.899 2.467 1.00 82.31 92 ASP A C 1
ATOM 733 O O . ASP A 1 92 ? -9.796 -4.987 2.564 1.00 82.31 92 ASP A O 1
ATOM 737 N N . GLY A 1 93 ? -9.677 -2.758 2.487 1.00 85.69 93 GLY A N 1
ATOM 738 C CA . GLY A 1 93 ? -8.223 -2.737 2.625 1.00 85.69 93 GLY A CA 1
ATOM 739 C C . GLY A 1 93 ? -7.559 -1.457 2.146 1.00 85.69 93 GLY A C 1
ATOM 740 O O . GLY A 1 93 ? -8.064 -0.360 2.375 1.00 85.69 93 GLY A O 1
ATOM 741 N N . VAL A 1 94 ? -6.407 -1.599 1.499 1.00 88.81 94 VAL A N 1
ATOM 742 C CA . VAL A 1 94 ? -5.504 -0.499 1.149 1.00 88.81 94 VAL A CA 1
ATOM 743 C C . VAL A 1 94 ? -4.898 -0.750 -0.225 1.00 88.81 94 VAL A C 1
ATOM 745 O O . VAL A 1 94 ? -4.380 -1.833 -0.498 1.00 88.81 94 VAL A O 1
ATOM 748 N N . ALA A 1 95 ? -4.930 0.256 -1.091 1.00 88.19 95 ALA A N 1
ATOM 749 C CA . ALA A 1 95 ? -4.349 0.185 -2.425 1.00 88.19 95 ALA A CA 1
ATOM 750 C C . ALA A 1 95 ? -3.197 1.179 -2.565 1.00 88.19 95 ALA A C 1
ATOM 752 O O . ALA A 1 95 ? -3.403 2.374 -2.414 1.00 88.19 95 ALA A O 1
ATOM 753 N N . PHE A 1 96 ? -2.007 0.683 -2.887 1.00 88.44 96 PHE A N 1
ATOM 754 C CA . PHE A 1 96 ? -0.839 1.465 -3.273 1.00 88.44 96 PHE A CA 1
ATOM 755 C C . PHE A 1 96 ? -0.826 1.614 -4.792 1.00 88.44 96 PHE A C 1
ATOM 757 O O . PHE A 1 96 ? -0.923 0.631 -5.521 1.00 88.44 96 PHE A O 1
ATOM 764 N N . ASN A 1 97 ? -0.659 2.829 -5.286 1.00 87.69 97 ASN A N 1
ATOM 765 C CA . ASN A 1 97 ? -0.415 3.113 -6.691 1.00 87.69 97 ASN A CA 1
ATOM 766 C C . ASN A 1 97 ? 0.971 3.741 -6.825 1.00 87.69 97 ASN A C 1
ATOM 768 O O . ASN A 1 97 ? 1.139 4.925 -6.535 1.00 87.69 97 ASN A O 1
ATOM 772 N N . PHE A 1 98 ? 1.965 2.945 -7.220 1.00 85.81 98 PHE A N 1
ATOM 773 C CA . PHE A 1 98 ? 3.346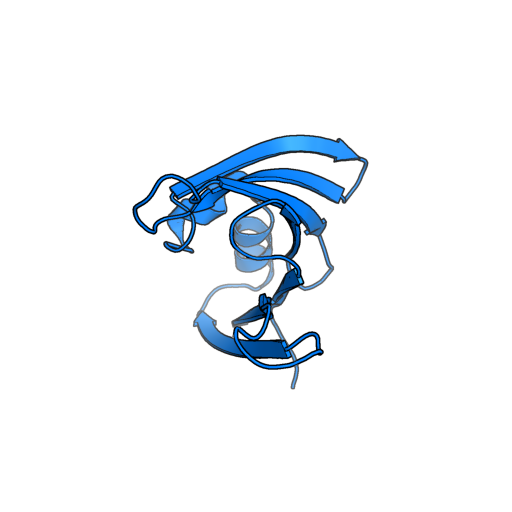 3.402 -7.350 1.00 85.81 98 PHE A CA 1
ATOM 774 C C . PHE A 1 98 ? 3.506 4.259 -8.605 1.00 85.81 98 PHE A C 1
ATOM 776 O O . PHE A 1 98 ? 3.359 3.774 -9.730 1.00 85.81 98 PHE A O 1
ATOM 783 N N . VAL A 1 99 ? 3.837 5.534 -8.402 1.00 87.19 99 VAL A N 1
ATOM 784 C CA . VAL A 1 99 ? 4.043 6.527 -9.468 1.00 87.19 99 VAL A CA 1
ATOM 785 C C . VAL A 1 99 ? 5.519 6.701 -9.822 1.00 87.19 99 VAL A C 1
ATOM 787 O O . VAL A 1 99 ? 5.856 7.083 -10.946 1.00 87.19 99 VAL A O 1
ATOM 790 N N . LYS A 1 100 ? 6.419 6.359 -8.894 1.00 85.94 100 LYS A N 1
ATOM 791 C CA . LYS A 1 100 ? 7.870 6.454 -9.071 1.00 85.94 100 LYS A CA 1
ATOM 792 C C . LYS A 1 100 ? 8.580 5.305 -8.370 1.00 85.94 100 LYS A C 1
ATOM 794 O O . LYS A 1 100 ? 8.118 4.823 -7.339 1.00 85.94 100 LYS A O 1
ATOM 799 N N . GLY A 1 101 ? 9.737 4.930 -8.910 1.00 83.94 101 GLY A N 1
ATOM 800 C CA . GLY A 1 101 ? 10.622 3.924 -8.337 1.00 83.94 101 GLY A CA 1
ATOM 801 C C . GLY A 1 101 ? 10.866 2.729 -9.267 1.00 83.94 101 GLY A C 1
ATOM 802 O O . GLY A 1 101 ? 10.626 2.835 -10.472 1.00 83.94 101 GLY A O 1
ATOM 803 N N . PRO A 1 102 ? 11.357 1.604 -8.719 1.00 75.75 102 PRO A N 1
ATOM 804 C CA . PRO A 1 102 ? 11.730 0.389 -9.461 1.00 75.75 102 PRO A CA 1
ATOM 805 C C . PRO A 1 102 ? 10.557 -0.282 -10.183 1.00 75.75 102 PRO A C 1
ATOM 807 O O . PRO A 1 102 ? 10.753 -0.988 -11.168 1.00 75.75 102 PRO A O 1
ATOM 810 N N . PHE A 1 103 ? 9.339 -0.063 -9.691 1.00 71.56 103 PHE A N 1
ATOM 811 C CA . PHE A 1 103 ? 8.103 -0.583 -10.252 1.00 71.56 103 PHE A CA 1
ATOM 812 C C . PHE A 1 103 ? 7.119 0.580 -10.387 1.00 71.56 103 PHE A C 1
ATOM 814 O O . PHE A 1 103 ? 7.072 1.461 -9.527 1.00 71.56 103 PHE A O 1
ATOM 821 N N . LYS A 1 104 ? 6.328 0.579 -11.460 1.00 61.06 104 LYS A 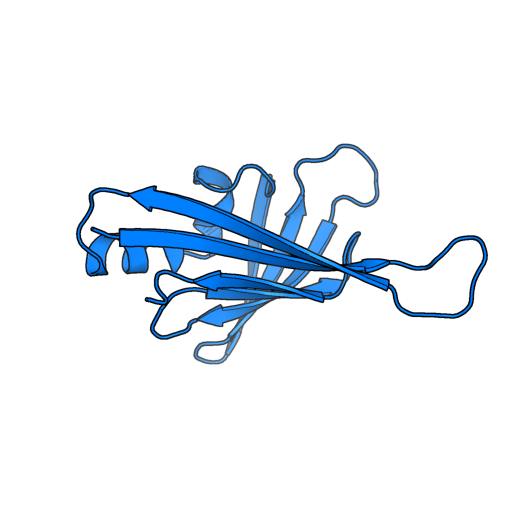N 1
ATOM 822 C CA . LYS A 1 104 ? 5.211 1.512 -11.664 1.00 61.06 104 LYS A CA 1
ATOM 823 C C . LYS A 1 104 ? 3.935 0.709 -11.841 1.00 61.06 104 LYS A C 1
ATOM 825 O O . LYS A 1 104 ? 3.949 -0.215 -12.647 1.00 61.06 104 LYS A O 1
ATOM 830 N N . GLY A 1 105 ? 2.854 1.050 -11.147 1.00 56.59 105 GLY A N 1
ATOM 831 C CA . GLY A 1 105 ? 1.586 0.323 -11.255 1.00 56.59 105 GLY A CA 1
ATOM 832 C C . GLY A 1 105 ? 0.861 0.122 -9.925 1.00 56.59 105 GLY A C 1
ATOM 833 O O . GLY A 1 105 ? 1.242 0.677 -8.891 1.00 56.59 105 GLY A O 1
ATOM 834 N N . LEU A 1 106 ? -0.219 -0.659 -9.970 1.00 54.44 106 LEU A N 1
ATOM 835 C CA . LEU A 1 106 ? -1.135 -0.857 -8.850 1.00 54.44 106 LEU A CA 1
ATOM 836 C C . LEU A 1 106 ? -0.712 -2.055 -7.986 1.00 54.44 106 LEU A C 1
ATOM 838 O O . LEU A 1 106 ? -0.558 -3.175 -8.471 1.00 54.44 106 LEU A O 1
ATOM 842 N N . SER A 1 107 ? -0.613 -1.825 -6.682 1.00 54.59 107 SER A N 1
ATOM 843 C CA . SER A 1 107 ? -0.484 -2.842 -5.646 1.00 54.59 107 SER A CA 1
ATOM 844 C C . SER A 1 107 ? -1.657 -2.743 -4.667 1.00 54.59 107 SER A C 1
ATOM 846 O O . SER A 1 107 ? -1.681 -1.885 -3.792 1.00 54.59 107 SER A O 1
ATOM 848 N N . GLN A 1 108 ? -2.646 -3.623 -4.786 1.00 50.38 108 GLN A N 1
ATOM 849 C CA . GLN A 1 108 ? -3.851 -3.645 -3.962 1.00 50.38 108 GLN A CA 1
ATOM 850 C C . GLN A 1 108 ? -3.795 -4.735 -2.886 1.00 50.38 108 GLN A C 1
ATOM 852 O O . GLN A 1 108 ? -3.774 -5.921 -3.197 1.00 50.38 108 GLN A O 1
ATOM 857 N N . GLY A 1 109 ? -3.848 -4.346 -1.615 1.00 49.94 109 GLY A N 1
ATOM 858 C CA . GLY A 1 109 ? -4.176 -5.229 -0.500 1.00 49.94 109 GLY A CA 1
ATOM 859 C C . GLY A 1 109 ? -5.681 -5.189 -0.231 1.00 49.94 109 GLY A C 1
ATOM 860 O O . GLY A 1 109 ? -6.200 -4.165 0.196 1.00 49.94 109 GLY A O 1
ATOM 861 N N . SER A 1 110 ? -6.393 -6.284 -0.467 1.00 48.72 110 SER A N 1
ATOM 862 C CA . SER A 1 110 ? -7.807 -6.450 -0.102 1.00 48.72 110 SER A CA 1
ATOM 863 C C . SER A 1 110 ? -7.953 -7.610 0.875 1.00 48.72 110 SER A C 1
ATOM 865 O O . SER A 1 110 ? -7.196 -8.570 0.813 1.00 48.72 110 SER A O 1
ATOM 867 N N . GLY A 1 111 ? -8.918 -7.562 1.779 1.00 39.03 111 GLY A N 1
ATOM 868 C CA . GLY A 1 111 ? -9.503 -8.772 2.335 1.00 39.03 111 GLY A CA 1
ATOM 869 C C . GLY A 1 111 ? -10.825 -9.010 1.628 1.00 39.03 111 GLY A C 1
ATOM 870 O O . GLY A 1 111 ? -11.644 -8.107 1.636 1.00 39.03 111 GLY A O 1
ATOM 871 N N . TRP A 1 112 ? -11.040 -10.210 1.077 1.00 34.75 112 TRP A N 1
ATOM 872 C CA . TRP A 1 112 ? -12.334 -10.726 0.583 1.00 34.75 112 TRP A CA 1
ATOM 873 C C . TRP A 1 112 ? -12.701 -10.599 -0.916 1.00 34.75 112 TRP A C 1
ATOM 875 O O . TRP A 1 112 ? -12.559 -9.571 -1.571 1.00 34.75 112 TRP A O 1
ATOM 885 N N . ARG A 1 113 ? -13.180 -11.732 -1.447 1.00 30.38 113 ARG A N 1
ATOM 886 C CA . ARG A 1 113 ? -13.976 -12.041 -2.645 1.00 30.38 113 ARG A CA 1
ATOM 887 C C . ARG A 1 113 ? -14.262 -13.555 -2.630 1.00 30.38 113 ARG A C 1
ATOM 889 O O . ARG A 1 113 ? -13.301 -14.322 -2.629 1.00 30.38 113 ARG A O 1
ATOM 896 N N . TRP A 1 114 ? -15.552 -13.896 -2.597 1.00 31.56 114 TRP A N 1
ATOM 897 C CA . TRP A 1 114 ? -16.158 -15.237 -2.612 1.00 31.56 114 TRP A CA 1
ATOM 898 C C . TRP A 1 114 ? -15.395 -16.286 -3.426 1.00 31.56 114 TRP A C 1
ATOM 900 O O . TRP A 1 114 ? -14.933 -15.944 -4.541 1.00 31.56 114 TRP A O 1
#

Foldseek 3Di:
DKKKKKWDWFFDDDPPDPDTDIDIDIDIDDDPDDQVVVQVQQLPQQCCCVPPVQFPGKAFPDDDVQKTWIKTAGNDDDPQRIWIWIWGADPFHIKTQTPDTPGGGIIDIGMDDD